Protein AF-0000000074375088 (afdb_homodimer)

Solvent-accessible surface area (backbone atoms only — not comparable to full-atom values): 9790 Å² total; per-residue (Å²): 136,62,65,32,96,89,69,45,68,40,37,77,48,71,36,76,47,74,87,43,56,70,36,34,26,31,18,43,72,52,84,86,48,92,49,66,69,72,47,70,70,45,72,82,76,40,70,67,54,47,59,48,49,56,52,53,52,50,52,34,51,51,42,51,51,52,34,53,52,40,51,53,50,40,55,54,53,52,53,55,46,60,67,75,101,137,62,64,32,94,88,68,46,68,39,36,78,47,70,36,77,47,74,87,42,55,70,36,34,26,31,17,42,72,53,85,86,48,91,50,67,69,71,46,72,68,46,74,83,76,40,70,68,55,48,62,47,49,57,53,54,51,50,52,35,52,50,42,52,50,51,34,52,53,40,53,53,50,41,56,54,54,53,54,56,45,62,65,76,101

Radius of gyration: 23.64 Å; Cα contacts (8 Å, |Δi|>4): 250; chains: 2; bounding box: 58×66×36 Å

InterPro domains:
  IPR010666 Zinc finger, GRF-type [PF06839] (3-32)
  IPR010666 Zinc finger, GRF-type [PS51999] (4-44)

Organism: Artemisia annua (NCBI:txid35608)

pLDDT: mean 91.66, std 11.41, range [42.69, 98.75]

Nearest PDB structures (foldseek):
  7jl5-assembly1_A  TM=7.224E-01  e=2.137E-01  Homo sapiens
  3qwm-assembly1_A-2  TM=3.962E-01  e=1.153E+00  Homo sapiens
  7jl5-assembly1_A  TM=7.225E-01  e=2.137E-01  Homo sapiens
  3qwm-assembly1_A-2  TM=3.962E-01  e=1.153E+00  Homo sapiens

Foldseek 3Di:
DDADPVGHRWDKDADCDLQAHRWIFTAHPDPPDPTGGDGTPDPGDDPVCSPCVNVVVVVVVVVVVVVVVVVVVVVVVVVVVVVVD/DDADPVGHRWDKDADCDLQAHRWIFTAHPDPPDPTGGDGTPDPGDDPVCSPCVNVVVVVVVVVVVVVVVVVVVVVVVVVVVVVVD

Structure (mmCIF, N/CA/C/O backbone):
data_AF-0000000074375088-model_v1
#
loop_
_entity.id
_entity.type
_entity.pdbx_description
1 polymer 'Zinc finger, GRF-type'
#
loop_
_atom_site.group_PDB
_atom_site.id
_atom_site.type_symbol
_atom_site.label_atom_id
_atom_site.label_alt_id
_atom_site.label_comp_id
_atom_site.label_asym_id
_atom_site.label_entity_id
_atom_site.label_seq_id
_atom_site.pdbx_PDB_ins_code
_atom_site.Cartn_x
_atom_site.Cartn_y
_atom_site.Cartn_z
_atom_site.occupancy
_atom_site.B_iso_or_equiv
_atom_site.auth_seq_id
_atom_site.auth_comp_id
_atom_site.auth_asym_id
_atom_site.auth_atom_id
_atom_site.pdbx_PDB_model_num
ATOM 1 N N . MET A 1 1 ? -12.812 -22.453 -14.82 1 88.25 1 MET A N 1
ATOM 2 C CA . MET A 1 1 ? -13.688 -21.844 -13.828 1 88.25 1 MET A CA 1
ATOM 3 C C . MET A 1 1 ? -13.68 -22.641 -12.523 1 88.25 1 MET A C 1
ATOM 5 O O . MET A 1 1 ? -13.734 -23.875 -12.547 1 88.25 1 MET A O 1
ATOM 9 N N . VAL A 1 2 ? -13.398 -22.016 -11.422 1 94.81 2 VAL A N 1
ATOM 10 C CA . VAL A 1 2 ? -13.32 -22.688 -10.133 1 94.81 2 VAL A CA 1
ATOM 11 C C . VAL A 1 2 ? -14.688 -22.656 -9.453 1 94.81 2 VAL A C 1
ATOM 13 O O . VAL A 1 2 ? -15.367 -21.625 -9.453 1 94.81 2 VAL A O 1
ATOM 16 N N . ARG A 1 3 ? -15.117 -23.844 -9.023 1 95.56 3 ARG A N 1
ATOM 17 C CA . ARG A 1 3 ? -16.422 -23.953 -8.375 1 95.56 3 ARG A CA 1
ATOM 18 C C . A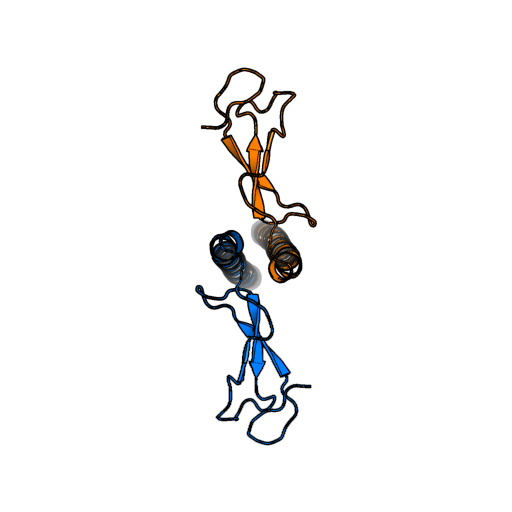RG A 1 3 ? -16.266 -24.234 -6.883 1 95.56 3 ARG A C 1
ATOM 20 O O . ARG A 1 3 ? -15.375 -24.984 -6.473 1 95.56 3 ARG A O 1
ATOM 27 N N . CYS A 1 4 ? -17.203 -23.641 -6.121 1 96.12 4 CYS A N 1
ATOM 28 C CA . CYS A 1 4 ? -17.297 -23.969 -4.703 1 96.12 4 CYS A CA 1
ATOM 29 C C . CYS A 1 4 ? -17.875 -25.359 -4.508 1 96.12 4 CYS A C 1
ATOM 31 O O . CYS A 1 4 ? -18.531 -25.906 -5.402 1 96.12 4 CYS A O 1
ATOM 33 N N . TRP A 1 5 ? -17.594 -25.922 -3.297 1 92.81 5 TRP A N 1
ATOM 34 C CA . TRP A 1 5 ? -18.078 -27.266 -2.992 1 92.81 5 TRP A CA 1
ATOM 35 C C . TRP A 1 5 ? -19.609 -27.297 -2.957 1 92.81 5 TRP A C 1
ATOM 37 O O . TRP A 1 5 ? -20.219 -28.328 -3.195 1 92.81 5 TRP A O 1
ATOM 47 N N . CYS A 1 6 ? -20.234 -26.141 -2.729 1 93.38 6 CYS A N 1
ATOM 48 C CA . CYS A 1 6 ? -21.688 -26.078 -2.65 1 93.38 6 CYS A CA 1
ATOM 49 C C . CYS A 1 6 ? -22.312 -26.062 -4.043 1 93.38 6 CYS A C 1
ATOM 51 O O . CYS A 1 6 ? -23.531 -26.094 -4.18 1 93.38 6 CYS A O 1
ATOM 53 N N . GLY A 1 7 ? -21.484 -25.891 -5.066 1 93.19 7 GLY A N 1
ATOM 54 C CA . GLY A 1 7 ? -21.969 -25.984 -6.434 1 93.19 7 GLY A CA 1
ATOM 55 C C . GLY A 1 7 ? -21.984 -24.641 -7.145 1 93.19 7 GLY A C 1
ATOM 56 O O . GLY A 1 7 ? -22.125 -24.594 -8.367 1 93.19 7 GLY A O 1
ATOM 57 N N . LYS A 1 8 ? -21.734 -23.609 -6.492 1 95.25 8 LYS A N 1
ATOM 58 C CA . LYS A 1 8 ? -21.766 -22.281 -7.086 1 95.25 8 LYS A CA 1
ATOM 59 C C . LYS A 1 8 ? -20.406 -21.906 -7.656 1 95.25 8 LYS A C 1
ATOM 61 O O . LYS A 1 8 ? -19.375 -22.453 -7.238 1 95.25 8 LYS A O 1
ATOM 66 N N . GLN A 1 9 ? -20.516 -21.047 -8.633 1 96.56 9 GLN A N 1
ATOM 67 C CA . GLN A 1 9 ? -19.266 -20.5 -9.156 1 96.56 9 GLN A CA 1
ATOM 68 C C . GLN A 1 9 ? -18.531 -19.688 -8.102 1 96.56 9 GLN A C 1
ATOM 70 O O . GLN A 1 9 ? -19.109 -18.812 -7.465 1 96.56 9 GLN A O 1
ATOM 75 N N . ALA A 1 10 ? -17.203 -19.984 -7.902 1 97.31 10 ALA A N 1
ATOM 76 C CA . ALA A 1 10 ? -16.406 -19.266 -6.906 1 97.31 10 ALA A CA 1
ATOM 77 C C . ALA A 1 10 ? -16.172 -17.828 -7.316 1 97.31 10 ALA A C 1
ATOM 79 O O . ALA A 1 10 ? -16.219 -17.484 -8.5 1 97.31 10 ALA A O 1
ATOM 80 N N . ILE A 1 11 ? -15.984 -16.922 -6.316 1 97.12 11 ILE A N 1
ATOM 81 C CA . ILE A 1 11 ? -15.539 -15.547 -6.555 1 97.12 11 ILE A CA 1
ATOM 82 C C . ILE A 1 11 ? -14.133 -15.352 -5.988 1 97.12 11 ILE A C 1
ATOM 84 O O . ILE A 1 11 ? -13.602 -16.234 -5.316 1 97.12 11 ILE A O 1
ATOM 88 N N . THR A 1 12 ? -13.562 -14.25 -6.375 1 97 12 THR A N 1
ATOM 89 C CA . THR A 1 12 ? -12.227 -1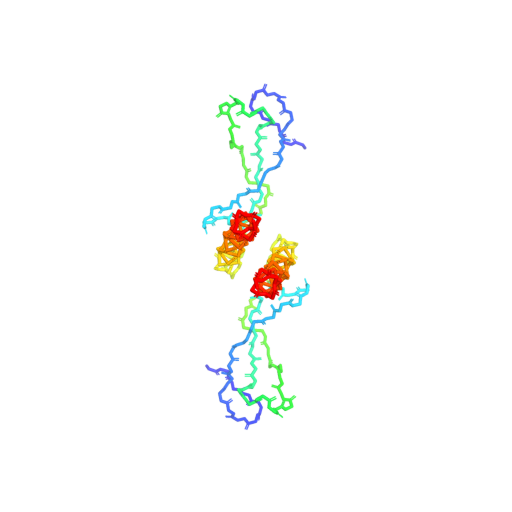3.93 -5.887 1 97 12 THR A CA 1
ATOM 90 C C . THR A 1 12 ? -12.281 -12.805 -4.859 1 97 12 THR A C 1
ATOM 92 O O . THR A 1 12 ? -13.008 -11.828 -5.039 1 97 12 THR A O 1
ATOM 95 N N . ARG A 1 13 ? -11.594 -12.984 -3.734 1 96.81 13 ARG A N 1
ATOM 96 C CA . ARG A 1 13 ? -11.367 -11.953 -2.725 1 96.81 13 ARG A CA 1
ATOM 97 C C . ARG A 1 13 ? -9.883 -11.758 -2.463 1 96.81 13 ARG A C 1
ATOM 99 O O . ARG A 1 13 ? -9.055 -12.555 -2.912 1 96.81 13 ARG A O 1
ATOM 106 N N . THR A 1 14 ? -9.617 -10.594 -1.799 1 97.94 14 THR A N 1
ATOM 107 C CA . THR A 1 14 ? -8.227 -10.258 -1.516 1 97.94 14 THR A CA 1
ATOM 108 C C . THR A 1 14 ? -7.906 -10.469 -0.038 1 97.94 14 THR A C 1
ATOM 110 O O . THR A 1 14 ? -8.656 -10.031 0.833 1 97.94 14 THR A O 1
ATOM 113 N N . SER A 1 15 ? -6.855 -11.227 0.218 1 98.12 15 SER A N 1
ATOM 114 C CA . SER A 1 15 ? -6.332 -11.367 1.572 1 98.12 15 SER A CA 1
ATOM 115 C C . SER A 1 15 ? -5.512 -10.148 1.98 1 98.12 15 SER A C 1
ATOM 117 O O . SER A 1 15 ? -4.691 -9.656 1.202 1 98.12 15 SER A O 1
ATOM 119 N N . TRP A 1 16 ? -5.691 -9.695 3.236 1 97.56 16 TRP A N 1
ATOM 120 C CA . TRP A 1 16 ? -4.938 -8.555 3.752 1 97.56 16 TRP A CA 1
ATOM 121 C C . TRP A 1 16 ? -4.262 -8.898 5.074 1 97.56 16 TRP A C 1
ATOM 123 O O . TRP A 1 16 ? -3.904 -8.008 5.848 1 97.56 16 TRP A O 1
ATOM 133 N N . THR A 1 17 ? -4.098 -10.211 5.223 1 96.94 17 THR A N 1
ATOM 134 C CA . THR A 1 17 ? -3.34 -10.648 6.395 1 96.94 17 THR A CA 1
ATOM 135 C C . THR A 1 17 ? -1.855 -10.336 6.223 1 96.94 17 THR A C 1
ATOM 137 O O . THR A 1 17 ? -1.381 -10.141 5.102 1 96.94 17 THR A O 1
ATOM 140 N N . SER A 1 18 ? -1.052 -10.305 7.262 1 94.69 18 SER A N 1
ATOM 141 C CA . SER A 1 18 ? 0.374 -10 7.211 1 94.69 18 SER A CA 1
ATOM 142 C C . SER A 1 18 ? 1.141 -11.055 6.426 1 94.69 18 SER A C 1
ATOM 144 O O . SER A 1 18 ? 2.176 -10.766 5.824 1 94.69 18 SER A O 1
ATOM 146 N N . ALA A 1 19 ? 0.615 -12.219 6.395 1 95.62 19 ALA A N 1
ATOM 147 C CA . ALA A 1 19 ? 1.302 -13.32 5.723 1 95.62 19 ALA A CA 1
ATOM 148 C C . ALA A 1 19 ? 1.037 -13.297 4.219 1 95.62 19 ALA A C 1
ATOM 150 O O . ALA A 1 19 ? 1.879 -13.727 3.43 1 95.62 19 ALA A O 1
ATOM 151 N N . ASN A 1 20 ? -0.122 -12.828 3.758 1 97.81 20 ASN A N 1
ATOM 152 C CA . ASN A 1 20 ? -0.521 -12.844 2.355 1 97.81 20 ASN A CA 1
ATOM 153 C C . ASN A 1 20 ? -1.193 -11.539 1.95 1 97.81 20 ASN A C 1
ATOM 155 O O . ASN A 1 20 ? -2.322 -11.539 1.456 1 97.81 20 ASN A O 1
ATOM 159 N N . PRO A 1 21 ? -0.474 -10.508 2.105 1 98.5 21 PRO A N 1
ATOM 160 C CA . PRO A 1 21 ? -1.115 -9.219 1.828 1 98.5 21 PRO A CA 1
ATOM 161 C C . PRO A 1 21 ? -1.354 -8.984 0.338 1 98.5 21 PRO A C 1
ATOM 163 O O . PRO A 1 21 ? -0.414 -9.039 -0.458 1 98.5 21 PRO A O 1
ATOM 166 N N . GLY A 1 22 ? -2.604 -8.758 0 1 98.5 22 GLY A N 1
ATOM 167 C CA . GLY A 1 22 ? -2.93 -8.414 -1.376 1 98.5 22 GLY A CA 1
ATOM 168 C C . GLY A 1 22 ? -3.186 -9.633 -2.246 1 98.5 22 GLY A C 1
ATOM 169 O O . GLY A 1 22 ? -3.619 -9.5 -3.393 1 98.5 22 GLY A O 1
ATOM 170 N N . ARG A 1 23 ? -2.93 -10.82 -1.706 1 98.75 23 ARG A N 1
ATOM 171 C CA . ARG A 1 23 ? -3.066 -12.047 -2.484 1 98.75 23 ARG A CA 1
ATOM 172 C C . ARG A 1 23 ? -4.531 -12.414 -2.668 1 98.75 23 ARG A C 1
ATOM 174 O O . ARG A 1 23 ? -5.324 -12.336 -1.726 1 98.75 23 ARG A O 1
ATOM 181 N N . ARG A 1 24 ? -4.797 -12.859 -3.875 1 98.62 24 ARG A N 1
ATOM 182 C CA . ARG A 1 24 ? -6.191 -13.203 -4.133 1 98.62 24 ARG A CA 1
ATOM 183 C C . ARG A 1 24 ? -6.426 -14.695 -3.926 1 98.62 24 ARG A C 1
ATOM 185 O O . ARG A 1 24 ? -5.535 -15.516 -4.168 1 98.62 24 ARG A O 1
ATOM 192 N N . PHE A 1 25 ? -7.719 -14.938 -3.479 1 98.19 25 PHE A N 1
ATOM 193 C CA . PHE A 1 25 ? -8.117 -16.312 -3.256 1 98.19 25 PHE A CA 1
ATOM 194 C C . PHE A 1 25 ? -9.562 -16.547 -3.691 1 98.19 25 PHE A C 1
ATOM 196 O O . PHE A 1 25 ? -10.344 -15.594 -3.771 1 98.19 25 PHE A O 1
ATOM 203 N N . TYR A 1 26 ? -9.867 -17.734 -4.004 1 97.88 26 TYR A N 1
ATOM 204 C CA . TYR A 1 26 ? -11.227 -18.141 -4.359 1 97.88 26 TYR A CA 1
ATOM 205 C C . TYR A 1 26 ? -12.062 -18.391 -3.113 1 97.88 26 TYR A C 1
ATOM 207 O O . TYR A 1 26 ? -11.586 -18.984 -2.143 1 97.88 26 TYR A O 1
ATOM 215 N N . CYS A 1 27 ? -13.305 -17.922 -3.227 1 97 27 CYS A N 1
ATOM 216 C CA . CYS A 1 27 ? -14.227 -18.188 -2.125 1 97 27 CYS A CA 1
ATOM 217 C C . CYS A 1 27 ? -15.656 -18.297 -2.627 1 97 27 CYS A C 1
ATOM 219 O O . CYS A 1 27 ? -15.938 -18 -3.789 1 97 27 CYS A O 1
ATOM 221 N N . CYS A 1 28 ? -16.453 -18.828 -1.757 1 97.12 28 CYS A N 1
ATOM 222 C CA . CYS A 1 28 ? -17.875 -18.922 -2.066 1 97.12 28 CYS A CA 1
ATOM 223 C C . CYS A 1 28 ? -18.5 -17.531 -2.148 1 97.12 28 CYS A C 1
ATOM 225 O O . CYS A 1 28 ? -18.172 -16.656 -1.343 1 97.12 28 CYS A O 1
ATOM 227 N N . PRO A 1 29 ? -19.391 -17.328 -3.123 1 95 29 PRO A N 1
ATOM 228 C CA . PRO A 1 29 ? -20.016 -16 -3.25 1 95 29 PRO A CA 1
ATOM 229 C C . PRO A 1 29 ? -21.016 -15.719 -2.133 1 95 29 PRO A C 1
ATOM 231 O O . PRO A 1 29 ? -21.359 -14.555 -1.882 1 95 29 PRO A O 1
ATOM 234 N N . ASP A 1 30 ? -21.5 -16.812 -1.493 1 93.06 30 ASP A N 1
ATOM 235 C CA . ASP A 1 30 ? -22.453 -16.641 -0.408 1 93.06 30 ASP A CA 1
ATOM 236 C C . ASP A 1 30 ? -21.75 -16.312 0.904 1 93.06 30 ASP A C 1
ATOM 238 O O . ASP A 1 30 ? -21 -17.141 1.436 1 93.06 30 ASP A O 1
ATOM 242 N N . GLU A 1 31 ? -21.938 -15.203 1.446 1 87.81 31 GLU A N 1
ATOM 243 C CA . GLU A 1 31 ? -21.281 -14.75 2.672 1 87.81 31 GLU A CA 1
ATOM 244 C C . GLU A 1 31 ? -21.594 -15.68 3.84 1 87.81 31 GLU A C 1
ATOM 246 O O . GLU A 1 31 ? -20.797 -15.812 4.766 1 87.81 31 GLU A O 1
ATOM 251 N N . GLY A 1 32 ? -22.703 -16.281 3.838 1 85.56 32 GLY A N 1
ATOM 252 C CA . GLY A 1 32 ? -23.109 -17.188 4.906 1 85.56 32 GLY A CA 1
ATOM 253 C C . GLY A 1 32 ? -22.609 -18.609 4.711 1 85.56 32 GLY A C 1
ATOM 254 O O . GLY A 1 32 ? -22.891 -19.484 5.535 1 85.56 32 GLY A O 1
ATOM 255 N N . SER A 1 33 ? -21.859 -18.781 3.699 1 85.44 33 SER A N 1
ATOM 256 C CA . SER A 1 33 ? -21.391 -20.125 3.373 1 85.44 33 SER A CA 1
ATOM 257 C C . SER A 1 33 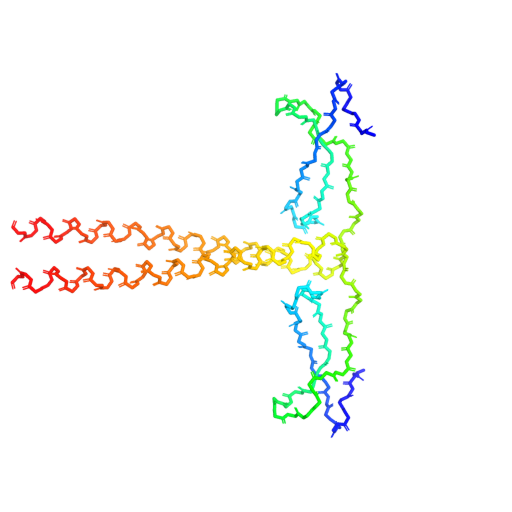? -20.297 -20.562 4.328 1 85.44 33 SER A C 1
ATOM 259 O O . SER A 1 33 ? -19.516 -19.734 4.816 1 85.44 33 SER A O 1
ATOM 261 N N . SER A 1 34 ? -20.234 -21.891 4.602 1 85.69 34 SER A N 1
ATOM 262 C CA . SER A 1 34 ? -19.188 -22.484 5.434 1 85.69 34 SER A CA 1
ATOM 263 C C . SER A 1 34 ? -17.875 -22.594 4.664 1 85.69 34 SER A C 1
ATOM 265 O O . SER A 1 34 ? -16.828 -22.875 5.25 1 85.69 34 SER A O 1
ATOM 267 N N . PHE A 1 35 ? -17.969 -22.391 3.355 1 88.69 35 PHE A N 1
ATOM 268 C CA . PHE A 1 35 ? -16.797 -22.547 2.508 1 88.69 35 PHE A CA 1
ATOM 269 C C . PHE A 1 35 ? -16.203 -21.203 2.131 1 88.69 35 PHE A C 1
ATOM 271 O O . PHE A 1 35 ? -16.141 -20.844 0.95 1 88.69 35 PHE A O 1
ATOM 278 N N . ARG A 1 36 ? -15.594 -20.562 3.016 1 89.25 36 ARG A N 1
ATOM 279 C CA . ARG A 1 36 ? -15.047 -19.234 2.822 1 89.25 36 ARG A CA 1
ATOM 280 C C . ARG A 1 36 ? -13.68 -19.297 2.15 1 89.25 36 ARG A C 1
ATOM 282 O O . ARG A 1 36 ? -13.172 -18.266 1.686 1 89.25 36 ARG A O 1
ATOM 289 N N . TRP A 1 37 ? -13.078 -20.391 2.113 1 94 37 TRP A N 1
ATOM 290 C CA . TRP A 1 37 ? -11.773 -20.594 1.489 1 94 37 TRP A CA 1
ATOM 291 C C . TRP A 1 37 ? -11.789 -21.797 0.555 1 94 37 TRP A C 1
ATOM 293 O O . TRP A 1 37 ? -12.148 -22.906 0.964 1 94 37 TRP A O 1
ATOM 303 N N . ILE A 1 38 ? -11.43 -21.547 -0.629 1 96.12 38 ILE A N 1
ATOM 304 C CA . ILE A 1 38 ? -11.367 -22.656 -1.588 1 96.12 38 ILE A CA 1
ATOM 305 C C . ILE A 1 38 ? -9.922 -22.891 -2.01 1 96.12 38 ILE A C 1
ATOM 307 O O . ILE A 1 38 ? -9.477 -24.031 -2.123 1 96.12 38 ILE A O 1
ATOM 311 N N . GLY A 1 39 ? -9.156 -21.859 -2.289 1 96.75 39 GLY A N 1
ATOM 312 C CA . GLY A 1 39 ? -7.77 -21.906 -2.73 1 96.75 39 GLY A CA 1
ATOM 313 C C .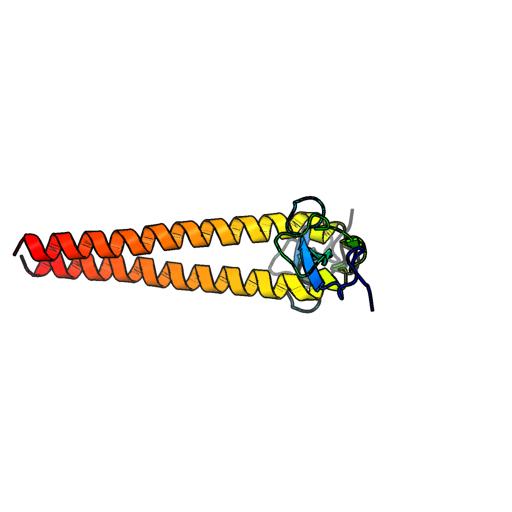 GLY A 1 39 ? -7.242 -20.578 -3.209 1 96.75 39 GLY A C 1
ATOM 314 O O . GLY A 1 39 ? -8.016 -19.625 -3.402 1 96.75 39 GLY A O 1
ATOM 315 N N . TRP A 1 40 ? -5.926 -20.641 -3.449 1 97.94 40 TRP A N 1
ATOM 316 C CA . TRP A 1 40 ? -5.301 -19.406 -3.896 1 97.94 40 TRP A CA 1
ATOM 317 C C . TRP A 1 40 ? -5.527 -19.188 -5.391 1 97.94 40 TRP A C 1
ATOM 319 O O . TRP A 1 40 ? -5.453 -20.141 -6.176 1 97.94 40 TRP A O 1
ATOM 329 N N . TYR A 1 41 ? -5.938 -18 -5.691 1 98.19 41 TYR A N 1
ATOM 330 C CA . TYR A 1 41 ? -5.992 -17.547 -7.074 1 98.19 41 TYR A CA 1
ATOM 331 C C . TYR A 1 41 ? -4.613 -17.109 -7.562 1 98.19 41 TYR A C 1
ATOM 333 O O . TYR A 1 41 ? -4.203 -17.469 -8.672 1 98.19 41 TYR A O 1
ATOM 341 N N . ASP A 1 42 ? -3.885 -16.375 -6.727 1 98.38 42 ASP A N 1
ATOM 342 C CA . ASP A 1 42 ? -2.547 -15.875 -7.031 1 98.38 42 ASP A CA 1
ATOM 343 C C . ASP A 1 42 ? -1.476 -16.797 -6.445 1 98.38 42 ASP A C 1
ATOM 345 O O . ASP A 1 42 ? -1.708 -17.469 -5.438 1 98.38 42 ASP A O 1
ATOM 349 N N . PRO A 1 43 ? -0.26 -16.797 -7.148 1 98.12 43 PRO A N 1
ATOM 350 C CA . PRO A 1 43 ? 0.884 -17.375 -6.445 1 98.12 43 PRO A CA 1
ATOM 351 C C . PRO A 1 43 ? 1.254 -16.609 -5.176 1 98.12 43 PRO A C 1
ATOM 353 O O . PRO A 1 43 ? 0.635 -15.594 -4.867 1 98.12 43 PRO A O 1
ATOM 356 N N . GLU A 1 44 ? 2.283 -17.203 -4.496 1 98.06 44 GLU A N 1
ATOM 357 C CA . GLU A 1 44 ? 2.764 -16.531 -3.299 1 98.06 44 GLU A CA 1
ATOM 358 C C . GLU A 1 44 ? 3.295 -15.133 -3.629 1 98.06 44 GLU A C 1
ATOM 360 O O . GLU A 1 44 ? 3.949 -14.938 -4.656 1 98.06 44 GLU A O 1
ATOM 365 N N . MET A 1 45 ? 3.068 -14.289 -2.682 1 98.44 45 MET A N 1
ATOM 366 C CA . MET A 1 45 ? 3.578 -12.93 -2.834 1 98.44 45 MET A CA 1
ATOM 367 C C . MET A 1 45 ? 5.094 -12.891 -2.678 1 98.44 45 MET A C 1
ATOM 369 O O . MET A 1 45 ? 5.656 -13.641 -1.875 1 98.44 45 MET A O 1
ATOM 373 N N . CYS A 1 46 ? 5.672 -11.992 -3.465 1 98.25 46 CYS A N 1
ATOM 374 C CA . CYS A 1 46 ? 7.125 -11.906 -3.371 1 98.25 46 CYS A CA 1
ATOM 375 C C . CYS A 1 46 ? 7.551 -11.336 -2.023 1 98.25 46 CYS A C 1
ATOM 377 O O . CYS A 1 46 ? 6.797 -10.602 -1.389 1 98.25 46 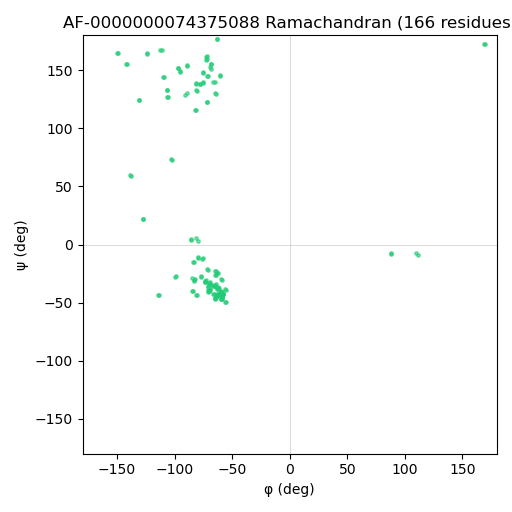CYS A O 1
ATOM 379 N N . ALA A 1 47 ? 8.742 -11.664 -1.638 1 97.94 47 ALA A N 1
ATOM 380 C CA . ALA A 1 47 ? 9.234 -11.352 -0.299 1 97.94 47 ALA A CA 1
ATOM 381 C C . ALA A 1 47 ? 9.141 -9.859 -0.012 1 97.94 47 ALA A C 1
ATOM 383 O O . ALA A 1 47 ? 8.711 -9.453 1.069 1 97.94 47 ALA A O 1
ATOM 384 N N . ARG A 1 48 ? 9.594 -9.039 -0.851 1 98.5 48 ARG A N 1
ATOM 385 C CA . ARG A 1 48 ? 9.609 -7.594 -0.636 1 98.5 48 ARG A CA 1
ATOM 386 C C . ARG A 1 48 ? 8.203 -7.059 -0.415 1 98.5 48 ARG A C 1
ATOM 388 O O . ARG A 1 48 ? 7.977 -6.238 0.477 1 98.5 48 ARG A O 1
ATOM 395 N N . SER A 1 49 ? 7.297 -7.5 -1.229 1 98.44 49 SER A N 1
ATOM 396 C CA . SER A 1 49 ? 5.934 -7.004 -1.081 1 98.44 49 SER A CA 1
ATOM 397 C C . SER A 1 49 ? 5.332 -7.426 0.256 1 98.44 49 SER A C 1
ATOM 399 O O . SER A 1 49 ? 4.562 -6.68 0.86 1 98.44 49 SER A O 1
ATOM 401 N N . ARG A 1 50 ? 5.664 -8.602 0.767 1 98.56 50 ARG A N 1
ATOM 402 C CA . ARG A 1 50 ? 5.176 -9.055 2.066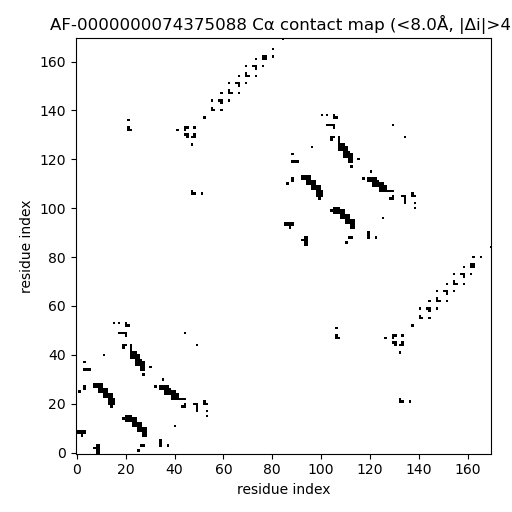 1 98.56 50 ARG A CA 1
ATOM 403 C C . ARG A 1 50 ? 5.672 -8.141 3.184 1 98.56 50 ARG A C 1
ATOM 405 O O . ARG A 1 50 ? 5.016 -8.008 4.219 1 98.56 50 ARG A O 1
ATOM 412 N N . MET A 1 51 ? 6.727 -7.527 2.912 1 98.12 51 MET A N 1
ATOM 413 C CA . MET A 1 51 ? 7.316 -6.645 3.914 1 98.12 51 MET A CA 1
ATOM 414 C C . MET A 1 51 ? 6.672 -5.266 3.869 1 98.12 51 MET A C 1
ATOM 416 O O . MET A 1 51 ? 6.355 -4.691 4.91 1 98.12 51 MET A O 1
ATOM 420 N N . ILE A 1 52 ? 6.414 -4.785 2.691 1 98.38 52 ILE A N 1
ATOM 421 C CA . ILE A 1 52 ? 6.145 -3.354 2.637 1 98.38 52 ILE A CA 1
ATOM 422 C C . ILE A 1 52 ? 4.637 -3.113 2.582 1 98.38 52 ILE A C 1
ATOM 424 O O . ILE A 1 52 ? 4.152 -2.064 3.014 1 98.38 52 ILE A O 1
ATOM 428 N N . ILE A 1 53 ? 3.822 -4.023 2.055 1 98.75 53 ILE A N 1
ATOM 429 C CA . ILE A 1 53 ? 2.396 -3.779 1.866 1 98.75 53 ILE A CA 1
ATOM 430 C C . ILE A 1 53 ? 1.726 -3.568 3.221 1 98.75 53 ILE A C 1
ATOM 432 O O . ILE A 1 53 ? 0.939 -2.635 3.393 1 98.75 53 ILE A O 1
ATOM 436 N N . PRO A 1 54 ? 2.053 -4.422 4.234 1 98.56 54 PRO A N 1
ATOM 437 C CA . PRO A 1 54 ? 1.452 -4.137 5.539 1 98.56 54 PRO A CA 1
ATOM 438 C C . PRO A 1 54 ? 1.744 -2.721 6.027 1 98.56 54 PRO A C 1
ATOM 440 O O . PRO A 1 54 ? 0.883 -2.086 6.645 1 98.56 54 PRO A O 1
ATOM 443 N N . GLY A 1 55 ? 2.852 -2.234 5.828 1 97.94 55 GLY A N 1
ATOM 444 C CA . GLY A 1 55 ? 3.184 -0.87 6.211 1 97.94 55 GLY A CA 1
ATOM 445 C C . GLY A 1 55 ? 2.357 0.171 5.477 1 97.94 55 GLY A C 1
ATOM 446 O O . GLY A 1 55 ? 1.899 1.144 6.078 1 97.94 55 GLY A O 1
ATOM 447 N N . LEU A 1 56 ? 2.236 -0.063 4.195 1 98.12 56 LEU A N 1
ATOM 448 C CA . LEU A 1 56 ? 1.41 0.831 3.391 1 98.12 56 LEU A CA 1
ATOM 449 C C . LEU A 1 56 ? -0.028 0.846 3.896 1 98.12 56 LEU A C 1
ATOM 451 O O . LEU A 1 56 ? -0.643 1.91 4 1 98.12 56 LEU A O 1
ATOM 455 N N . LEU A 1 57 ? -0.534 -0.272 4.25 1 98 57 LEU A N 1
ATOM 456 C CA . LEU A 1 57 ? -1.887 -0.391 4.785 1 98 57 LEU A CA 1
ATOM 457 C C . LEU A 1 57 ? -2.006 0.322 6.125 1 98 57 LEU A C 1
ATOM 459 O O . LEU A 1 57 ? -2.969 1.057 6.359 1 98 57 LEU A O 1
ATOM 463 N N . ARG A 1 58 ? -1.066 0.101 6.984 1 97.75 58 ARG A N 1
ATOM 464 C CA . ARG A 1 58 ? -1.084 0.755 8.289 1 97.75 58 ARG A CA 1
ATOM 465 C C . ARG A 1 58 ? -1.067 2.273 8.141 1 97.75 58 ARG A C 1
ATOM 467 O O . ARG A 1 58 ? -1.821 2.977 8.812 1 97.75 58 ARG A O 1
ATOM 474 N N . GLY A 1 59 ? -0.184 2.738 7.305 1 97.31 59 GLY A N 1
ATOM 475 C CA . GLY A 1 59 ? -0.123 4.172 7.07 1 97.31 59 GLY A CA 1
ATOM 476 C C . GLY A 1 59 ? -1.428 4.75 6.555 1 97.31 59 GLY A C 1
ATOM 477 O O . GLY A 1 59 ? -1.868 5.805 7.012 1 97.31 59 GLY A O 1
ATOM 478 N N . ARG A 1 60 ? -2.021 4.113 5.625 1 97.81 60 ARG A N 1
ATOM 479 C CA . ARG A 1 60 ? -3.305 4.543 5.082 1 97.81 60 ARG A CA 1
ATOM 480 C C . ARG A 1 60 ? -4.371 4.598 6.168 1 97.81 60 ARG A C 1
ATOM 482 O O . ARG A 1 60 ? -5.137 5.562 6.246 1 97.81 60 ARG A O 1
ATOM 489 N N . ASN A 1 61 ? -4.438 3.561 6.988 1 97.44 61 ASN A N 1
ATOM 490 C CA . ASN A 1 61 ? -5.418 3.494 8.062 1 97.44 61 ASN A CA 1
ATOM 491 C C . ASN A 1 61 ? -5.223 4.621 9.07 1 97.44 61 ASN A C 1
ATOM 493 O O . ASN A 1 61 ? -6.195 5.195 9.57 1 97.44 61 ASN A O 1
ATOM 497 N N . GLU A 1 62 ? -4.027 4.855 9.383 1 98.12 62 GLU A N 1
ATOM 498 C CA . GLU A 1 62 ? -3.717 5.945 10.305 1 98.12 62 GLU A CA 1
ATOM 499 C C . GLU A 1 62 ? -4.211 7.281 9.766 1 98.12 62 GLU A C 1
ATOM 501 O O . GLU A 1 62 ? -4.801 8.078 10.5 1 98.12 62 GLU A O 1
ATOM 506 N N . LEU A 1 63 ? -3.984 7.477 8.523 1 98.31 63 LEU A N 1
ATOM 507 C CA . LEU A 1 63 ? -4.453 8.711 7.898 1 98.31 63 LEU A CA 1
ATOM 508 C C . LEU A 1 63 ? -5.977 8.789 7.93 1 98.31 63 LEU A C 1
ATOM 510 O O . LEU A 1 63 ? -6.543 9.859 8.164 1 98.31 63 LEU A O 1
ATOM 514 N N . GLU A 1 64 ? -6.598 7.68 7.633 1 98.06 64 GLU A N 1
ATOM 515 C CA . GLU A 1 64 ? -8.055 7.637 7.676 1 98.06 64 GLU A CA 1
ATOM 516 C C . GLU A 1 64 ? -8.578 8.008 9.055 1 98.06 64 GLU A C 1
ATOM 518 O O . GLU A 1 64 ? -9.531 8.773 9.18 1 98.06 64 GLU A O 1
ATOM 523 N N . GLU A 1 65 ? -7.969 7.512 10.055 1 98.06 65 GLU A N 1
ATOM 524 C CA . GLU A 1 65 ? -8.359 7.832 11.422 1 98.06 65 GLU A CA 1
ATOM 525 C C . GLU A 1 65 ? -8.141 9.312 11.727 1 98.06 65 GLU A C 1
ATOM 527 O O . GLU A 1 65 ? -9.008 9.969 12.312 1 98.06 65 GLU A O 1
ATOM 532 N N . ARG A 1 66 ? -7.02 9.805 11.359 1 97.31 66 ARG A N 1
ATOM 533 C CA . ARG A 1 66 ? -6.719 11.211 11.578 1 97.31 66 ARG A CA 1
ATOM 534 C C . ARG A 1 66 ? -7.727 12.109 10.867 1 97.31 66 ARG A C 1
ATOM 536 O O . ARG A 1 66 ? -8.141 13.141 11.406 1 97.31 66 ARG A O 1
ATOM 543 N N . LEU A 1 67 ? -8.07 11.719 9.711 1 97.38 67 LEU A N 1
ATOM 544 C CA . LEU A 1 67 ? -9.055 12.477 8.953 1 97.38 67 LEU A CA 1
ATOM 545 C C . LEU A 1 67 ? -10.406 12.469 9.656 1 97.38 67 LEU A C 1
ATOM 547 O O . LEU A 1 67 ? -11.086 13.5 9.727 1 97.38 67 LEU A O 1
ATOM 551 N N . GLU A 1 68 ? -10.789 11.32 10.133 1 96.38 68 GLU A N 1
ATOM 552 C CA . GLU A 1 68 ? -12.047 11.211 10.867 1 96.38 68 GLU A CA 1
ATOM 553 C C . GLU A 1 68 ? -12.07 12.141 12.07 1 96.38 68 GLU A C 1
ATOM 555 O O . GLU A 1 68 ? -13.062 12.836 12.305 1 96.38 68 GLU A O 1
ATOM 560 N N . VAL A 1 69 ? -10.992 12.203 12.789 1 94.75 69 VAL A N 1
ATOM 561 C CA . VAL A 1 69 ? -10.883 13.062 13.961 1 94.75 69 VAL A CA 1
ATOM 562 C C . VAL A 1 69 ? -10.953 14.531 13.539 1 94.75 69 VAL A C 1
ATOM 564 O O . VAL A 1 69 ? -11.641 15.328 14.172 1 94.75 69 VAL A O 1
ATOM 567 N N . ALA A 1 70 ? -10.258 14.891 12.445 1 92.94 70 ALA A N 1
ATOM 568 C CA . ALA A 1 70 ? -10.234 16.266 11.961 1 92.94 70 ALA A CA 1
ATOM 569 C C . ALA A 1 70 ? -11.633 16.734 11.539 1 92.94 70 ALA A C 1
ATOM 571 O O . ALA A 1 70 ? -12.039 17.859 11.844 1 92.94 70 ALA A O 1
ATOM 572 N N . ILE A 1 71 ? -12.344 15.906 10.977 1 92.5 71 ILE A N 1
ATOM 573 C CA . ILE A 1 71 ? -13.695 16.219 10.508 1 92.5 71 ILE A CA 1
ATOM 574 C C . ILE A 1 71 ? -14.625 16.391 11.703 1 92.5 71 ILE A C 1
ATOM 576 O O . ILE A 1 71 ? -15.43 17.328 11.734 1 92.5 71 ILE A O 1
ATOM 580 N N . ALA A 1 72 ? -14.469 15.555 12.656 1 90.44 72 ALA A N 1
ATOM 581 C CA . ALA A 1 72 ? -15.297 15.633 13.859 1 90.44 72 ALA A CA 1
ATOM 582 C C . ALA A 1 72 ? -15.039 16.938 14.617 1 90.44 72 ALA A C 1
ATOM 584 O O . ALA A 1 72 ? -15.969 17.531 15.172 1 90.44 72 ALA A O 1
ATOM 585 N N . SER A 1 73 ? -13.898 17.422 14.664 1 85.94 73 SER A N 1
ATOM 586 C CA . SER A 1 73 ? -13.523 18.625 15.391 1 85.94 73 SER A CA 1
ATOM 587 C C . SER A 1 73 ? -14.086 19.875 14.727 1 85.94 73 SER A C 1
ATOM 589 O O . SER A 1 73 ? -14.383 20.859 15.398 1 85.94 73 SER A O 1
ATOM 591 N N . THR A 1 74 ? -14.133 19.891 13.375 1 82.56 74 THR A N 1
ATOM 592 C CA . THR A 1 74 ? -14.711 21.016 12.648 1 82.56 74 THR A CA 1
ATOM 593 C C . THR A 1 74 ? -16.188 21.188 13 1 82.56 74 THR A C 1
ATOM 595 O O . THR A 1 74 ? -16.656 22.312 13.18 1 82.56 74 THR A O 1
ATOM 598 N N . TYR A 1 75 ? -16.844 20.156 13.164 1 79.06 75 TYR A N 1
ATOM 599 C CA . TYR A 1 75 ? -18.25 20.203 13.508 1 79.06 75 TYR A CA 1
ATOM 600 C C . TYR A 1 75 ? -18.453 20.719 14.93 1 79.06 75 TYR A C 1
ATOM 602 O O . TYR A 1 75 ? -19.375 21.516 15.18 1 79.06 75 TYR A O 1
ATOM 610 N N . ASP A 1 76 ? -17.594 20.312 15.766 1 77.5 76 ASP A N 1
ATOM 611 C CA . ASP A 1 76 ? -17.688 20.734 17.156 1 77.5 76 ASP A CA 1
ATOM 612 C C . ASP A 1 76 ? -17.359 22.219 17.297 1 77.5 76 ASP A C 1
ATOM 614 O O . ASP A 1 76 ? -18.031 22.953 18.047 1 77.5 76 ASP A O 1
ATOM 618 N N . GLY A 1 77 ? -16.406 22.656 16.594 1 68.12 77 GLY A N 1
ATOM 619 C CA . GLY A 1 77 ? -16.062 24.062 16.641 1 68.12 77 GLY A CA 1
ATOM 620 C C . GLY A 1 77 ? -17.156 24.953 16.062 1 68.12 77 GLY A C 1
ATOM 621 O O . GLY A 1 77 ? -17.391 26.047 16.562 1 68.12 77 GLY A O 1
ATOM 622 N N . ARG A 1 78 ? -17.828 24.594 15.117 1 69.56 78 ARG A N 1
ATOM 623 C CA . ARG A 1 78 ? -18.891 25.375 14.492 1 69.56 78 ARG A CA 1
ATOM 624 C C . ARG A 1 78 ? -20.109 25.484 15.406 1 69.56 78 ARG A C 1
ATOM 626 O O . ARG A 1 78 ? -20.719 26.547 15.5 1 69.56 78 ARG A O 1
ATOM 633 N N . VAL A 1 79 ? -20.312 24.5 16.125 1 68 79 VAL A N 1
ATOM 634 C CA . VAL A 1 79 ? -21.438 24.5 17.062 1 68 79 VAL A CA 1
ATOM 635 C C . VAL A 1 79 ? -21.172 25.5 18.188 1 68 79 VAL A C 1
ATOM 637 O O . VAL A 1 79 ? -22.062 26.234 18.594 1 68 79 VAL A O 1
ATOM 640 N N . LEU A 1 80 ? -19.891 25.688 18.578 1 68 80 LEU A N 1
ATOM 641 C CA . LEU A 1 80 ? -19.531 26.609 19.656 1 68 80 LEU A CA 1
ATOM 642 C C . LEU A 1 80 ? -19.656 28.047 19.188 1 68 80 LEU A C 1
ATOM 644 O O . LEU A 1 80 ? -20.062 28.922 19.969 1 68 80 LEU A O 1
ATOM 648 N N . CYS A 1 81 ? -19.438 28.406 18 1 65.44 81 CYS A N 1
ATOM 649 C CA . CYS A 1 81 ? -19.547 29.766 17.484 1 65.44 81 CYS A CA 1
ATOM 650 C C . CYS A 1 81 ? -21.016 30.188 17.344 1 65.44 81 CYS A C 1
ATOM 652 O O . CYS A 1 81 ? -21.344 31.359 17.5 1 65.44 81 CYS A O 1
ATOM 654 N N . PHE A 1 82 ? -21.953 29.266 17.031 1 63.53 82 PHE A N 1
ATOM 655 C CA . PHE A 1 82 ? -23.359 29.609 16.859 1 63.53 82 PHE A CA 1
ATOM 656 C C . PHE A 1 82 ? -24.031 29.812 18.219 1 63.53 82 PHE A C 1
ATOM 658 O O . PHE A 1 82 ? -24.969 30.594 18.344 1 63.53 82 PHE A O 1
ATOM 665 N N . VAL A 1 83 ? -23.625 29.234 19.297 1 62.72 83 VAL A N 1
ATOM 666 C CA . VAL A 1 83 ? -24.266 29.359 20.609 1 62.72 83 VAL A CA 1
ATOM 667 C C . VAL A 1 83 ? -23.797 30.641 21.297 1 62.72 83 VAL A C 1
ATOM 669 O O . VAL A 1 83 ? -24.422 31.109 22.25 1 62.72 83 VAL A O 1
ATOM 672 N N . GLU A 1 84 ? -22.641 31.047 21.016 1 52.78 84 GLU A N 1
ATOM 673 C CA . GLU A 1 84 ? -22.156 32.281 21.672 1 52.78 84 GLU A CA 1
ATOM 674 C C . GLU A 1 84 ? -22.734 33.5 20.984 1 52.78 84 GLU A C 1
ATOM 676 O O . GLU A 1 84 ? -22.422 34.625 21.391 1 52.78 84 GLU A O 1
ATOM 681 N N . MET A 1 85 ? -23.578 33.375 20 1 42.69 85 MET A N 1
ATOM 682 C CA . MET A 1 85 ? -24.297 34.531 19.531 1 42.69 85 MET A CA 1
ATOM 683 C C . MET A 1 85 ? -25.625 34.688 20.266 1 42.69 85 MET A C 1
ATOM 685 O O . MET A 1 85 ? -26.312 33.719 20.516 1 42.69 85 MET A O 1
ATOM 689 N N . MET B 1 1 ? 29.344 -6.117 -0.455 1 88.12 1 MET B N 1
ATOM 690 C CA . MET B 1 1 ? 29.047 -4.691 -0.365 1 88.12 1 MET B CA 1
ATOM 691 C C . MET B 1 1 ? 29.141 -4.031 -1.738 1 88.12 1 MET B C 1
ATOM 693 O O . MET B 1 1 ? 30.062 -4.301 -2.506 1 88.12 1 MET B O 1
ATOM 697 N N . VAL B 1 2 ? 28.109 -3.369 -2.174 1 94.62 2 VAL B N 1
ATOM 698 C CA . VAL B 1 2 ? 28.062 -2.74 -3.488 1 94.62 2 VAL B CA 1
ATOM 699 C C . VAL B 1 2 ? 28.609 -1.317 -3.398 1 94.62 2 VAL B C 1
ATOM 701 O O . VAL B 1 2 ? 28.297 -0.585 -2.455 1 94.62 2 VAL B O 1
ATOM 704 N N . ARG B 1 3 ? 29.531 -1.021 -4.305 1 95.44 3 ARG B N 1
ATOM 705 C CA . ARG B 1 3 ? 30.156 0.3 -4.309 1 95.44 3 ARG B CA 1
ATOM 706 C C . ARG B 1 3 ? 29.703 1.11 -5.52 1 95.44 3 ARG B C 1
ATOM 708 O O . ARG B 1 3 ? 29.547 0.564 -6.613 1 95.44 3 ARG B O 1
ATOM 715 N N . CYS B 1 4 ? 29.562 2.418 -5.27 1 96 4 CYS B N 1
ATOM 716 C CA . CYS B 1 4 ? 29.312 3.348 -6.367 1 96 4 CYS B CA 1
ATOM 717 C C . CYS B 1 4 ? 30.562 3.533 -7.215 1 96 4 CYS B C 1
ATOM 719 O O . CYS B 1 4 ? 31.688 3.264 -6.754 1 96 4 CYS B O 1
ATOM 721 N N . TRP B 1 5 ? 30.328 4.004 -8.461 1 92.56 5 TRP B N 1
ATOM 722 C CA . TRP B 1 5 ? 31.453 4.223 -9.367 1 92.56 5 TRP B CA 1
ATOM 723 C C . TRP B 1 5 ? 32.375 5.316 -8.844 1 92.56 5 TRP B C 1
ATOM 725 O O . TRP B 1 5 ? 33.562 5.336 -9.164 1 92.56 5 TRP B O 1
ATOM 735 N N . CYS B 1 6 ? 31.859 6.191 -7.988 1 93.19 6 CYS B N 1
ATOM 736 C CA . CYS B 1 6 ? 32.656 7.285 -7.449 1 93.19 6 CYS B CA 1
ATOM 737 C C . CYS B 1 6 ? 33.562 6.801 -6.312 1 93.19 6 CYS B C 1
ATOM 739 O O . CYS B 1 6 ? 34.375 7.559 -5.789 1 93.19 6 CYS B O 1
ATOM 741 N N . GLY B 1 7 ? 33.312 5.578 -5.844 1 93.25 7 GLY B N 1
ATOM 742 C CA . GLY B 1 7 ? 34.188 4.992 -4.832 1 93.25 7 GLY B CA 1
ATOM 743 C C . GLY B 1 7 ? 33.5 4.859 -3.477 1 93.25 7 GLY B C 1
ATOM 744 O O . GLY B 1 7 ? 34 4.148 -2.602 1 93.25 7 GLY B O 1
ATOM 745 N N . LYS B 1 8 ? 32.375 5.383 -3.295 1 95.19 8 LYS B N 1
ATOM 746 C CA . LYS B 1 8 ? 31.688 5.336 -2.016 1 95.19 8 LYS B CA 1
ATOM 747 C C . LYS B 1 8 ? 30.812 4.086 -1.913 1 95.19 8 LYS B C 1
ATOM 749 O O . LYS B 1 8 ? 30.422 3.506 -2.93 1 95.19 8 LYS B O 1
ATOM 754 N N . GLN B 1 9 ? 30.625 3.742 -0.678 1 96.5 9 GLN B N 1
ATOM 755 C CA . GLN B 1 9 ? 29.703 2.643 -0.451 1 96.5 9 GLN B CA 1
ATOM 756 C C . GLN B 1 9 ? 28.281 3.027 -0.872 1 96.5 9 GLN B C 1
ATOM 758 O O . GLN B 1 9 ? 27.781 4.082 -0.485 1 96.5 9 GLN B O 1
ATOM 763 N N . ALA B 1 10 ? 27.641 2.139 -1.69 1 97.25 10 ALA B N 1
ATOM 764 C CA . ALA B 1 10 ? 26.281 2.406 -2.17 1 97.25 10 ALA B CA 1
ATOM 765 C C . ALA B 1 10 ? 25.266 2.33 -1.028 1 97.25 10 ALA B C 1
ATOM 767 O O . ALA B 1 10 ? 25.516 1.665 -0.018 1 97.25 10 ALA B O 1
ATOM 768 N N . ILE B 1 11 ? 24.156 3.102 -1.134 1 97.06 11 ILE B N 1
ATOM 769 C CA . ILE B 1 11 ? 23.016 2.965 -0.24 1 97.06 11 ILE B CA 1
ATOM 770 C C . ILE B 1 11 ? 21.812 2.4 -1.009 1 97.06 11 ILE B C 1
ATOM 772 O O . ILE B 1 11 ? 21.875 2.26 -2.232 1 97.06 11 ILE B O 1
ATOM 776 N N . THR B 1 12 ? 20.844 2.008 -0.233 1 96.94 12 THR B N 1
ATOM 777 C CA . THR B 1 12 ? 19.625 1.468 -0.847 1 96.94 12 THR B CA 1
ATOM 778 C C . THR B 1 12 ? 18.484 2.467 -0.746 1 96.94 12 THR B C 1
ATOM 780 O O . THR B 1 12 ? 18.297 3.102 0.294 1 96.94 12 THR B O 1
ATOM 783 N N . ARG B 1 13 ? 17.781 2.672 -1.858 1 96.75 13 ARG B N 1
ATOM 784 C CA . ARG B 1 13 ? 16.531 3.441 -1.914 1 96.75 13 ARG B CA 1
ATOM 785 C C . ARG B 1 13 ? 15.398 2.609 -2.506 1 96.75 13 ARG B C 1
ATOM 787 O O . ARG B 1 13 ? 15.633 1.524 -3.043 1 96.75 13 ARG B O 1
ATOM 794 N N . THR B 1 14 ? 14.172 3.152 -2.285 1 97.88 14 THR B N 1
ATOM 795 C CA . THR B 1 14 ? 12.992 2.439 -2.766 1 97.88 14 THR B CA 1
ATOM 796 C C . THR B 1 14 ? 12.391 3.141 -3.98 1 97.88 14 THR B C 1
ATOM 798 O O . THR B 1 14 ? 12.203 4.359 -3.971 1 97.88 14 THR B O 1
ATOM 801 N N . SER B 1 15 ? 12.203 2.387 -5.035 1 98.12 15 SER B N 1
ATOM 802 C CA . SER B 1 15 ? 11.484 2.877 -6.207 1 98.12 15 SER B CA 1
ATOM 803 C C . SER B 1 15 ? 9.977 2.863 -5.973 1 98.12 15 SER B C 1
ATOM 805 O O . SER B 1 15 ? 9.43 1.887 -5.453 1 98.12 15 SER B O 1
ATOM 807 N N . TRP B 1 16 ? 9.281 3.939 -6.414 1 97.56 16 TRP B N 1
ATOM 808 C CA . TRP B 1 16 ? 7.832 4.023 -6.277 1 97.56 16 TRP B CA 1
ATOM 809 C C . TRP B 1 16 ? 7.176 4.34 -7.617 1 97.56 16 TRP B C 1
ATOM 811 O O . TRP B 1 16 ? 6.039 4.816 -7.66 1 97.56 16 TRP B O 1
ATOM 821 N N . THR B 1 17 ? 7.941 4.016 -8.656 1 96.94 17 THR B N 1
ATOM 822 C CA . THR B 1 17 ? 7.355 4.156 -9.984 1 96.94 17 THR B CA 1
ATOM 823 C C . THR B 1 17 ? 6.312 3.072 -10.234 1 96.94 17 THR B C 1
ATOM 825 O O . THR B 1 17 ? 6.312 2.037 -9.562 1 96.94 17 THR B O 1
ATOM 828 N N . SER B 1 18 ? 5.434 3.199 -11.18 1 94.56 18 SER B N 1
ATOM 829 C CA . SER B 1 18 ? 4.387 2.232 -11.5 1 94.56 18 SER B CA 1
ATOM 830 C C . SER B 1 18 ? 4.98 0.914 -11.984 1 94.56 18 SER B C 1
ATOM 832 O O . SER B 1 18 ? 4.387 -0.15 -11.789 1 94.56 18 SER B O 1
ATOM 834 N N . ALA B 1 19 ? 6.125 0.974 -12.531 1 95.62 19 ALA B N 1
ATOM 835 C CA . ALA B 1 19 ? 6.75 -0.222 -13.086 1 95.62 19 ALA B CA 1
ATOM 836 C C . ALA B 1 19 ? 7.457 -1.027 -12 1 95.62 19 ALA B C 1
ATOM 838 O O . ALA B 1 19 ? 7.559 -2.252 -12.094 1 95.62 19 ALA B O 1
ATOM 839 N N . ASN B 1 20 ? 7.984 -0.408 -10.945 1 97.88 20 ASN B N 1
ATOM 840 C CA . ASN B 1 20 ? 8.758 -1.062 -9.891 1 97.88 20 ASN B CA 1
ATOM 841 C C . ASN B 1 20 ? 8.383 -0.531 -8.508 1 97.88 20 ASN B C 1
ATOM 843 O O . ASN B 1 20 ? 9.242 -0.049 -7.77 1 97.88 20 ASN B O 1
ATOM 847 N N . PRO B 1 21 ? 7.176 -0.687 -8.195 1 98.5 21 PRO B N 1
ATOM 848 C CA . PRO B 1 21 ? 6.746 -0.107 -6.918 1 98.5 21 PRO B CA 1
ATOM 849 C C . PRO B 1 21 ? 7.285 -0.87 -5.711 1 98.5 21 PRO B C 1
ATOM 851 O O . PRO B 1 21 ? 7.062 -2.078 -5.59 1 98.5 21 PRO B O 1
ATOM 854 N N . GLY B 1 22 ? 7.992 -0.154 -4.871 1 98.56 22 GLY B N 1
ATOM 855 C CA . GLY B 1 22 ? 8.461 -0.752 -3.633 1 98.56 22 GLY B CA 1
ATOM 856 C C . GLY B 1 22 ? 9.797 -1.454 -3.781 1 98.56 22 GLY B C 1
ATOM 857 O O . GLY B 1 22 ? 10.398 -1.878 -2.789 1 98.56 22 GLY B O 1
ATOM 858 N N . ARG B 1 23 ? 10.281 -1.572 -5.008 1 98.75 23 ARG B N 1
ATOM 859 C CA . ARG B 1 23 ? 11.523 -2.295 -5.266 1 98.75 23 ARG B CA 1
ATOM 860 C C . ARG B 1 23 ? 12.734 -1.472 -4.844 1 98.75 23 ARG B C 1
ATOM 862 O O . ARG B 1 23 ? 12.797 -0.268 -5.105 1 98.75 23 ARG B O 1
ATOM 869 N N . ARG B 1 24 ? 13.664 -2.184 -4.238 1 98.56 24 ARG B N 1
ATOM 870 C CA . ARG B 1 24 ? 14.836 -1.452 -3.777 1 98.56 24 ARG B CA 1
ATOM 871 C C . ARG B 1 24 ? 15.961 -1.513 -4.809 1 98.56 24 ARG B C 1
ATOM 873 O O . ARG B 1 24 ? 16.094 -2.506 -5.527 1 98.56 24 ARG B O 1
ATOM 880 N N . PHE B 1 25 ? 16.75 -0.371 -4.781 1 98.19 25 PHE B N 1
ATOM 881 C CA . PHE B 1 25 ? 17.875 -0.281 -5.691 1 98.19 25 PHE B CA 1
ATOM 882 C C . PHE B 1 25 ? 19.062 0.394 -5.016 1 98.19 25 PHE B C 1
ATOM 884 O O . PHE B 1 25 ? 18.891 1.131 -4.043 1 98.19 25 PHE B O 1
ATOM 891 N N . TYR B 1 26 ? 20.219 0.118 -5.48 1 97.81 26 TYR B N 1
ATOM 892 C CA . TYR B 1 26 ? 21.453 0.741 -5.008 1 97.81 26 TYR B CA 1
ATOM 893 C C . TYR B 1 26 ? 21.656 2.1 -5.664 1 97.81 26 TYR B C 1
ATOM 895 O O . TYR B 1 26 ? 21.422 2.258 -6.867 1 97.81 26 TYR B O 1
ATOM 903 N N . CYS B 1 27 ? 22.094 3.014 -4.805 1 97 27 CYS B N 1
ATOM 904 C CA . CYS B 1 27 ? 22.422 4.328 -5.352 1 97 27 CYS B CA 1
ATOM 905 C C . CYS B 1 27 ? 23.547 4.984 -4.562 1 97 27 CYS B C 1
ATOM 907 O O . CYS B 1 27 ? 23.953 4.484 -3.508 1 97 27 CYS B O 1
ATOM 909 N N . CYS B 1 28 ? 24.078 5.984 -5.188 1 97.06 28 CYS B N 1
ATOM 910 C CA . CYS B 1 28 ? 25.094 6.766 -4.508 1 97.06 28 CYS B CA 1
ATOM 911 C C . CYS B 1 28 ? 24.516 7.496 -3.301 1 97.06 28 CYS B C 1
ATOM 913 O O . CYS B 1 28 ? 23.406 8.016 -3.361 1 97.06 28 CYS B O 1
ATOM 915 N N . PRO B 1 29 ? 25.281 7.539 -2.199 1 94.94 29 PRO B N 1
ATOM 916 C CA . PRO B 1 29 ? 24.781 8.227 -1.009 1 94.94 29 PRO B CA 1
ATOM 917 C C . PRO B 1 29 ? 24.75 9.742 -1.168 1 94.94 29 PRO B C 1
ATOM 919 O O . PRO B 1 29 ? 24.031 10.43 -0.437 1 94.94 29 PRO B O 1
ATOM 922 N N . ASP B 1 30 ? 25.578 10.227 -2.123 1 92.94 30 ASP B N 1
ATOM 923 C CA . ASP B 1 30 ? 25.625 11.672 -2.352 1 92.94 30 ASP B CA 1
ATOM 924 C C . ASP B 1 30 ? 24.469 12.117 -3.246 1 92.94 30 ASP B C 1
ATOM 926 O O . ASP B 1 30 ? 24.406 11.734 -4.414 1 92.94 30 ASP B O 1
ATOM 930 N N . GLU B 1 31 ? 23.594 12.883 -2.783 1 87.69 31 GLU B N 1
ATOM 931 C CA . GLU B 1 31 ? 22.422 13.352 -3.514 1 87.69 31 GLU B CA 1
ATOM 932 C C . GLU B 1 31 ? 22.828 14.117 -4.773 1 87.69 31 GLU B C 1
ATOM 934 O O . GLU B 1 31 ? 22.078 14.117 -5.766 1 87.69 31 GLU B O 1
ATOM 939 N N . GLY B 1 32 ? 23.906 14.758 -4.773 1 85.31 32 GLY B N 1
ATOM 940 C CA . GLY B 1 32 ? 24.375 15.531 -5.91 1 85.31 32 GLY B CA 1
ATOM 941 C C . GLY B 1 32 ? 25.156 14.703 -6.91 1 85.31 32 GLY B C 1
ATOM 942 O O . GLY B 1 32 ? 25.641 15.234 -7.918 1 85.31 32 GLY B O 1
ATOM 943 N N . SER B 1 33 ? 25.203 13.453 -6.648 1 85.19 33 SER B N 1
ATOM 944 C CA . SER B 1 33 ? 26 12.578 -7.5 1 85.19 33 SER B CA 1
ATOM 945 C C . SER B 1 33 ? 25.297 12.312 -8.828 1 85.19 33 SER B C 1
ATOM 947 O O . SER B 1 33 ? 24.062 12.281 -8.898 1 85.19 33 SER B O 1
ATOM 949 N N . SER B 1 34 ? 26.109 12.141 -9.914 1 85.44 34 SER B N 1
ATOM 950 C CA . SER B 1 34 ? 25.578 11.812 -11.234 1 85.44 34 SER B CA 1
ATOM 951 C C . SER B 1 34 ? 25.156 10.344 -11.312 1 85.44 34 SER B C 1
ATOM 953 O O . SER B 1 34 ? 24.516 9.922 -12.273 1 85.44 34 SER B O 1
ATOM 955 N N . PHE B 1 35 ? 25.562 9.602 -10.289 1 88.44 35 PHE B N 1
ATOM 956 C CA . PHE B 1 35 ? 25.297 8.164 -10.297 1 88.44 35 PHE B CA 1
ATOM 957 C C . PHE B 1 35 ? 24.125 7.828 -9.375 1 88.44 35 PHE B C 1
ATOM 959 O O . PHE B 1 35 ? 24.281 7.098 -8.398 1 88.44 35 PHE B O 1
ATOM 966 N N . ARG B 1 36 ? 23 8.133 -9.766 1 89.06 36 ARG B N 1
ATOM 967 C CA . ARG B 1 36 ? 21.797 7.953 -8.961 1 89.06 36 ARG B CA 1
ATOM 968 C C . ARG B 1 36 ? 21.266 6.527 -9.078 1 89.06 36 ARG B C 1
ATOM 970 O O . ARG B 1 36 ? 20.406 6.109 -8.297 1 89.06 36 ARG B O 1
ATOM 977 N N . TRP B 1 37 ? 21.703 5.793 -10.016 1 94 37 TRP B N 1
ATOM 978 C CA . TRP B 1 37 ? 21.297 4.406 -10.227 1 94 37 TRP B CA 1
ATOM 979 C C . TRP B 1 37 ? 22.516 3.502 -10.414 1 94 37 TRP B C 1
ATOM 981 O O . TRP B 1 37 ? 23.359 3.758 -11.273 1 94 37 TRP B O 1
ATOM 991 N N . ILE B 1 38 ? 22.578 2.518 -9.602 1 96.12 38 ILE B N 1
ATOM 992 C CA . ILE B 1 38 ? 23.672 1.567 -9.727 1 96.12 38 ILE B CA 1
ATOM 993 C C . ILE B 1 38 ? 23.125 0.204 -10.148 1 96.12 38 ILE B C 1
ATOM 995 O O . ILE B 1 38 ? 23.719 -0.471 -11 1 96.12 38 ILE B O 1
ATOM 999 N N . GLY B 1 39 ? 22.047 -0.261 -9.594 1 96.69 39 GLY B N 1
ATOM 1000 C CA . GLY B 1 39 ? 21.422 -1.547 -9.859 1 96.69 39 GLY B CA 1
ATOM 1001 C C . GLY B 1 39 ? 20.328 -1.906 -8.867 1 96.69 39 GLY B C 1
ATOM 1002 O O . GLY B 1 39 ? 20.203 -1.258 -7.824 1 96.69 39 GLY B O 1
ATOM 1003 N N . TRP B 1 40 ? 19.688 -3.02 -9.266 1 97.94 40 TRP B N 1
ATOM 1004 C CA . TRP B 1 40 ? 18.594 -3.449 -8.391 1 97.94 40 TRP B CA 1
ATOM 1005 C C . TRP B 1 40 ? 19.141 -4.234 -7.199 1 97.94 40 TRP B C 1
ATOM 1007 O O . TRP B 1 40 ? 20.062 -5.043 -7.344 1 97.94 40 TRP B O 1
ATOM 1017 N N . TYR B 1 41 ? 18.641 -3.852 -6.055 1 98.12 41 TYR B N 1
ATOM 1018 C CA . TYR B 1 41 ? 18.875 -4.621 -4.84 1 98.12 41 TYR B CA 1
ATOM 1019 C C . TYR B 1 41 ? 17.922 -5.809 -4.758 1 98.12 41 TYR B C 1
ATOM 1021 O O . TYR B 1 41 ? 18.344 -6.922 -4.43 1 98.12 41 TYR B O 1
ATOM 1029 N N . ASP B 1 42 ? 16.672 -5.594 -5.082 1 98.38 42 ASP B N 1
ATOM 1030 C CA . ASP B 1 42 ? 15.625 -6.613 -5.059 1 98.38 42 ASP B CA 1
ATOM 1031 C C . ASP B 1 42 ? 15.414 -7.211 -6.449 1 98.38 42 ASP B C 1
ATOM 1033 O O . ASP B 1 42 ? 15.648 -6.543 -7.457 1 98.38 42 ASP B O 1
ATOM 1037 N N . PRO B 1 43 ? 14.945 -8.539 -6.457 1 98.12 43 PRO B N 1
ATOM 1038 C CA . PRO B 1 43 ? 14.406 -9.023 -7.73 1 98.12 43 PRO B CA 1
ATOM 1039 C C . PRO B 1 43 ? 13.164 -8.25 -8.18 1 98.12 43 PRO B C 1
ATOM 1041 O O . PRO B 1 43 ? 12.703 -7.359 -7.469 1 98.12 43 PRO B O 1
ATOM 1044 N N . GLU B 1 44 ? 12.711 -8.68 -9.406 1 98.06 44 GLU B N 1
ATOM 1045 C CA . GLU B 1 44 ? 11.492 -8.055 -9.914 1 98.06 44 GLU B CA 1
ATOM 1046 C C . GLU B 1 44 ? 10.312 -8.305 -8.977 1 98.06 44 GLU B C 1
ATOM 1048 O O . GLU B 1 44 ? 10.172 -9.406 -8.43 1 98.06 44 GLU B O 1
ATOM 1053 N N . MET B 1 45 ? 9.5 -7.309 -8.922 1 98.44 45 MET B N 1
ATOM 1054 C CA . MET B 1 45 ? 8.297 -7.438 -8.117 1 98.44 45 MET B CA 1
ATOM 1055 C C . MET B 1 45 ? 7.301 -8.398 -8.766 1 98.44 45 MET B C 1
ATOM 1057 O O . MET B 1 45 ? 7.188 -8.445 -9.992 1 98.44 45 MET B O 1
ATOM 1061 N N . CYS B 1 46 ? 6.629 -9.109 -7.875 1 98.25 46 CYS B N 1
ATOM 1062 C CA . CYS B 1 46 ? 5.664 -10.055 -8.43 1 98.25 46 CYS B CA 1
ATOM 1063 C C . CYS B 1 46 ? 4.496 -9.32 -9.078 1 98.25 46 CYS B C 1
ATOM 1065 O O . CYS B 1 46 ? 4.188 -8.188 -8.711 1 98.25 46 CYS B O 1
ATOM 1067 N N . ALA B 1 47 ? 3.865 -9.984 -10.008 1 9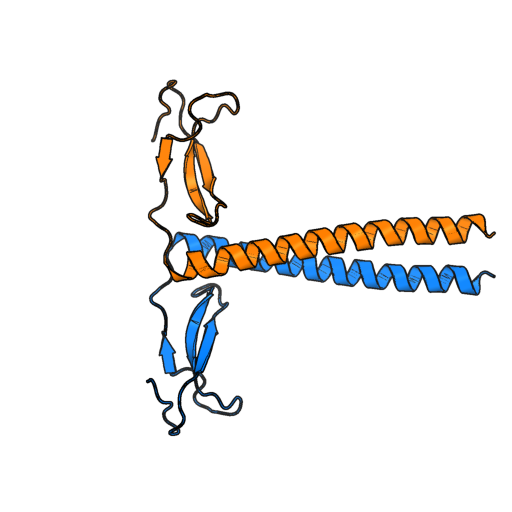7.94 47 ALA B N 1
ATOM 1068 C CA . ALA B 1 47 ? 2.846 -9.375 -10.852 1 97.94 47 ALA B CA 1
ATOM 1069 C C . ALA B 1 47 ? 1.739 -8.742 -10.008 1 97.94 47 ALA B C 1
ATOM 1071 O O . ALA B 1 47 ? 1.305 -7.621 -10.281 1 97.94 47 ALA B O 1
ATOM 1072 N N . ARG B 1 48 ? 1.204 -9.422 -9.078 1 98.5 48 ARG B N 1
ATOM 1073 C CA . ARG B 1 48 ? 0.094 -8.938 -8.273 1 98.5 48 ARG B CA 1
ATOM 1074 C C . ARG B 1 48 ? 0.476 -7.66 -7.527 1 98.5 48 ARG B C 1
ATOM 1076 O O . ARG B 1 48 ? -0.308 -6.711 -7.473 1 98.5 48 ARG B O 1
ATOM 1083 N N . SER B 1 49 ? 1.634 -7.676 -6.961 1 98.44 49 SER B N 1
ATOM 1084 C CA . SER B 1 49 ? 2.047 -6.488 -6.215 1 98.44 49 SER B CA 1
ATOM 1085 C C . SER B 1 49 ? 2.203 -5.285 -7.137 1 98.44 49 SER B C 1
ATOM 1087 O O . SER B 1 49 ? 1.915 -4.152 -6.742 1 98.44 49 SER B O 1
ATOM 1089 N N . ARG B 1 50 ? 2.646 -5.469 -8.375 1 98.5 50 ARG B N 1
ATOM 1090 C CA . ARG B 1 50 ? 2.77 -4.375 -9.336 1 98.5 50 ARG B CA 1
ATOM 1091 C C . ARG B 1 50 ? 1.409 -3.754 -9.641 1 98.5 50 ARG B C 1
ATOM 1093 O O . ARG B 1 50 ? 1.32 -2.57 -9.969 1 98.5 50 ARG B O 1
ATOM 1100 N N . MET B 1 51 ? 0.439 -4.531 -9.445 1 98.06 51 MET B N 1
ATOM 1101 C CA . MET B 1 51 ? -0.915 -4.062 -9.727 1 98.06 51 MET B CA 1
ATOM 1102 C C . MET B 1 51 ? -1.486 -3.301 -8.531 1 98.06 51 MET B C 1
ATOM 1104 O O . MET B 1 51 ? -2.086 -2.238 -8.703 1 98.06 51 MET B O 1
ATOM 1108 N N . ILE B 1 52 ? -1.222 -3.791 -7.352 1 98.31 52 ILE B N 1
ATOM 1109 C CA . ILE B 1 52 ? -2.049 -3.279 -6.262 1 98.31 52 ILE B CA 1
ATOM 1110 C C . ILE B 1 52 ? -1.294 -2.184 -5.512 1 98.31 52 ILE B C 1
ATOM 1112 O O . ILE B 1 52 ? -1.907 -1.291 -4.926 1 98.31 52 ILE B O 1
ATOM 1116 N N . ILE B 1 53 ? 0.026 -2.168 -5.477 1 98.69 53 ILE B N 1
ATOM 1117 C CA . ILE B 1 53 ? 0.781 -1.219 -4.664 1 98.69 53 ILE B CA 1
ATOM 1118 C C . ILE B 1 53 ? 0.521 0.203 -5.156 1 98.69 53 ILE B C 1
ATOM 1120 O O . ILE B 1 53 ? 0.267 1.106 -4.359 1 98.69 53 ILE B O 1
ATOM 1124 N N . PRO B 1 54 ? 0.544 0.416 -6.5 1 98.56 54 PRO B N 1
ATOM 1125 C CA . PRO B 1 54 ? 0.211 1.773 -6.938 1 98.56 54 PRO B CA 1
ATOM 1126 C C . PRO B 1 54 ? -1.152 2.238 -6.43 1 98.56 54 PRO B C 1
ATOM 1128 O O . PRO B 1 54 ? -1.323 3.414 -6.098 1 98.56 54 PRO B O 1
ATOM 1131 N N . GLY B 1 55 ? -2.094 1.431 -6.391 1 97.88 55 GLY B N 1
ATOM 1132 C CA . GLY B 1 55 ? -3.4 1.785 -5.863 1 97.88 55 GLY B CA 1
ATOM 1133 C C . GLY B 1 55 ? -3.371 2.148 -4.391 1 97.88 55 GLY B C 1
ATOM 1134 O O . GLY B 1 55 ? -4.023 3.107 -3.969 1 97.88 55 GLY B O 1
ATOM 1135 N N . LEU B 1 56 ? -2.641 1.354 -3.664 1 98.06 56 LEU B N 1
ATOM 1136 C CA . LEU B 1 56 ? -2.479 1.635 -2.242 1 98.06 56 LEU B CA 1
ATOM 1137 C C . LEU B 1 56 ? -1.824 2.996 -2.025 1 98.06 56 LEU B C 1
ATOM 1139 O O . LEU B 1 56 ? -2.256 3.766 -1.165 1 98.06 56 LEU B O 1
ATOM 1143 N N . LEU B 1 57 ? -0.861 3.303 -2.799 1 97.94 57 LEU B N 1
ATOM 1144 C CA . LEU B 1 57 ? -0.172 4.586 -2.721 1 97.94 57 LEU B CA 1
ATOM 1145 C C . LEU B 1 57 ? -1.111 5.73 -3.084 1 97.94 57 LEU B C 1
ATOM 1147 O O . LEU B 1 57 ? -1.149 6.754 -2.393 1 97.94 57 LEU B O 1
ATOM 1151 N N . ARG B 1 58 ? -1.847 5.562 -4.145 1 97.69 58 ARG B N 1
ATOM 1152 C CA . ARG B 1 58 ? -2.793 6.594 -4.555 1 97.69 58 ARG B CA 1
ATOM 1153 C C . ARG B 1 58 ? -3.824 6.855 -3.461 1 97.69 58 ARG B C 1
ATOM 1155 O O . ARG B 1 58 ? -4.133 8.008 -3.158 1 97.69 58 ARG B O 1
ATOM 1162 N N . GLY B 1 59 ? -4.355 5.797 -2.939 1 97.25 59 GLY B N 1
ATOM 1163 C CA . GLY B 1 59 ? -5.32 5.953 -1.862 1 97.25 59 GLY B CA 1
ATOM 1164 C C . GLY B 1 59 ? -4.758 6.691 -0.661 1 97.25 59 GLY B C 1
ATOM 1165 O O . GLY B 1 59 ? -5.418 7.566 -0.098 1 97.25 59 GLY B O 1
ATOM 1166 N N . ARG B 1 60 ? -3.607 6.344 -0.262 1 97.81 60 ARG B N 1
ATOM 1167 C CA . ARG B 1 60 ? -2.939 7.008 0.853 1 97.81 60 ARG B CA 1
ATOM 1168 C C . ARG B 1 60 ? -2.762 8.5 0.573 1 97.81 60 ARG B C 1
ATOM 1170 O O . ARG B 1 60 ? -3.021 9.328 1.441 1 97.81 60 ARG B O 1
ATOM 1177 N N . ASN B 1 61 ? -2.297 8.82 -0.609 1 97.31 61 ASN B N 1
ATOM 1178 C CA . ASN B 1 61 ? -2.074 10.211 -0.996 1 97.31 61 ASN B CA 1
ATOM 1179 C C . ASN B 1 61 ? -3.373 11.008 -0.981 1 97.31 61 ASN B C 1
ATOM 1181 O O . ASN B 1 61 ? -3.389 12.172 -0.562 1 97.31 61 ASN B O 1
ATOM 1185 N N . GLU B 1 62 ? -4.379 10.414 -1.468 1 98.12 62 GLU B N 1
ATOM 1186 C CA . GLU B 1 62 ? -5.684 11.07 -1.463 1 98.12 62 GLU B CA 1
ATOM 1187 C C . GLU B 1 62 ? -6.133 11.398 -0.041 1 98.12 62 GLU B C 1
ATOM 1189 O O . GLU B 1 62 ? -6.625 12.492 0.221 1 98.12 62 GLU B O 1
ATOM 1194 N N . LEU B 1 63 ? -5.938 10.469 0.811 1 98.31 63 LEU B N 1
ATOM 1195 C CA . LEU B 1 63 ? -6.289 10.688 2.209 1 98.31 63 LEU B CA 1
ATOM 1196 C C . LEU B 1 63 ? -5.453 11.82 2.807 1 98.31 63 LEU B C 1
ATOM 1198 O O . LEU B 1 63 ? -5.965 12.633 3.574 1 98.31 63 LEU B O 1
ATOM 1202 N N . GLU B 1 64 ? -4.195 11.797 2.504 1 98.06 64 GLU B N 1
ATOM 1203 C CA . GLU B 1 64 ? -3.314 12.852 2.994 1 98.06 64 GLU B CA 1
ATOM 1204 C C . GLU B 1 64 ? -3.791 14.227 2.533 1 98.06 64 GLU B C 1
ATOM 1206 O O . GLU B 1 64 ? -3.816 15.172 3.318 1 98.06 64 GLU B O 1
ATOM 1211 N N . GLU B 1 65 ? -4.18 14.32 1.32 1 98.06 65 GLU B N 1
ATOM 1212 C CA . GLU B 1 65 ? -4.691 15.578 0.79 1 98.06 65 GLU B CA 1
ATOM 1213 C C . GLU B 1 65 ? -5.984 15.984 1.491 1 98.06 65 GLU B C 1
ATOM 1215 O O . GLU B 1 65 ? -6.156 17.141 1.869 1 98.06 65 GLU B O 1
ATOM 1220 N N . ARG B 1 66 ? -6.871 15.062 1.627 1 97.31 66 ARG B N 1
ATOM 1221 C CA . ARG B 1 66 ? -8.133 15.336 2.305 1 97.31 66 ARG B CA 1
ATOM 1222 C C . ARG B 1 66 ? -7.895 15.805 3.736 1 97.31 66 ARG B C 1
ATOM 1224 O O . ARG B 1 66 ? -8.586 16.703 4.227 1 97.31 66 ARG B O 1
ATOM 1231 N N . LEU B 1 67 ? -6.977 15.195 4.379 1 97.31 67 LEU B N 1
ATOM 1232 C CA . LEU B 1 67 ? -6.633 15.578 5.746 1 97.31 67 LEU B CA 1
ATOM 1233 C C . LEU B 1 67 ? -6.094 17 5.789 1 97.31 67 LEU B C 1
ATOM 1235 O O . LEU B 1 67 ? -6.449 17.781 6.68 1 97.31 67 LEU B O 1
ATOM 1239 N N . GLU B 1 68 ? -5.23 17.312 4.848 1 96.5 68 GLU B N 1
ATOM 1240 C CA . GLU B 1 68 ? -4.688 18.656 4.773 1 96.5 68 GLU B CA 1
ATOM 1241 C C . GLU B 1 68 ? -5.797 19.703 4.617 1 96.5 68 GLU B C 1
ATOM 1243 O O . GLU B 1 68 ? -5.789 20.719 5.293 1 96.5 68 GLU B O 1
ATOM 1248 N N . VAL B 1 69 ? -6.758 19.406 3.785 1 94.88 69 VAL B N 1
ATOM 1249 C CA . VAL B 1 69 ? -7.879 20.312 3.549 1 94.88 69 VAL B CA 1
ATOM 1250 C C . VAL B 1 69 ? -8.719 20.438 4.816 1 94.88 69 VAL B C 1
ATOM 1252 O O . VAL B 1 69 ? -9.117 21.547 5.199 1 94.88 69 VAL B O 1
ATOM 1255 N N . ALA B 1 70 ? -8.977 19.312 5.5 1 92.88 70 ALA B N 1
ATOM 1256 C CA . ALA B 1 70 ? -9.781 19.312 6.723 1 92.88 70 ALA B CA 1
ATOM 1257 C C . ALA B 1 70 ? -9.117 20.141 7.816 1 92.88 70 ALA B C 1
ATOM 1259 O O . ALA B 1 70 ? -9.789 20.906 8.523 1 92.88 70 ALA B O 1
ATOM 1260 N N . ILE B 1 71 ? -7.887 20.094 7.922 1 92.5 71 ILE B N 1
ATOM 1261 C CA . ILE B 1 71 ? -7.137 20.828 8.938 1 92.5 71 ILE B CA 1
ATOM 1262 C C . ILE B 1 71 ? -7.168 22.312 8.633 1 92.5 71 ILE B C 1
ATOM 1264 O O . ILE B 1 71 ? -7.367 23.141 9.531 1 92.5 71 ILE B O 1
ATOM 1268 N N . ALA B 1 72 ? -7.051 22.625 7.398 1 90.56 72 ALA B N 1
ATOM 1269 C CA . ALA B 1 72 ? -7.078 24.016 6.984 1 90.56 72 ALA B CA 1
ATOM 1270 C C . ALA B 1 72 ? -8.445 24.641 7.25 1 90.56 72 ALA B C 1
ATOM 1272 O O . ALA B 1 72 ? -8.531 25.812 7.629 1 90.56 72 ALA B O 1
ATOM 1273 N N . SER B 1 73 ? -9.469 23.969 7.113 1 85.69 73 SER B N 1
ATOM 1274 C CA . SER B 1 73 ? -10.828 24.469 7.297 1 85.69 73 SER B CA 1
ATOM 1275 C C . SER B 1 73 ? -11.125 24.734 8.766 1 85.69 73 SER B C 1
ATOM 1277 O O . SER B 1 73 ? -11.922 25.625 9.102 1 85.69 73 SER B O 1
ATOM 1279 N N . THR B 1 74 ? -10.586 23.891 9.656 1 82.81 74 THR B N 1
ATOM 1280 C CA . THR B 1 74 ? -10.773 24.094 11.086 1 82.81 74 THR B CA 1
ATOM 1281 C C . THR B 1 74 ? -10.156 25.422 11.523 1 82.81 74 THR B C 1
ATOM 1283 O O . THR B 1 74 ? -10.742 26.141 12.336 1 82.81 74 THR B O 1
ATOM 1286 N N . TYR B 1 75 ? -9.117 25.75 10.961 1 79 75 TYR B N 1
ATOM 1287 C CA . TYR B 1 75 ? -8.445 27.016 11.305 1 79 75 TYR B CA 1
ATOM 1288 C C . TYR B 1 75 ? -9.242 28.203 10.797 1 79 75 TYR B C 1
ATOM 1290 O O . TYR B 1 75 ? -9.375 29.219 11.5 1 79 75 TYR B O 1
ATOM 1298 N N . ASP B 1 76 ? -9.773 28.047 9.672 1 77 76 ASP B N 1
ATOM 1299 C CA . ASP B 1 76 ? -10.562 29.125 9.086 1 77 76 ASP B CA 1
ATOM 1300 C C . ASP B 1 76 ? -11.867 29.328 9.844 1 77 76 ASP B C 1
ATOM 1302 O O . ASP B 1 76 ? -12.281 30.469 10.094 1 77 76 ASP B O 1
ATOM 1306 N N . GLY B 1 77 ? -12.484 28.281 10.25 1 67.75 77 GLY B N 1
ATOM 1307 C CA . GLY B 1 77 ? -13.719 28.406 11.016 1 67.75 77 GLY B CA 1
ATOM 1308 C C . GLY B 1 77 ? -13.508 29.016 12.383 1 67.75 77 GLY B C 1
ATOM 1309 O O . GLY B 1 77 ? -14.375 29.75 12.883 1 67.75 77 GLY B O 1
ATOM 1310 N N . ARG B 1 78 ? -12.508 28.828 13.055 1 68.56 78 ARG B N 1
ATOM 1311 C CA . ARG B 1 78 ? -12.203 29.375 14.375 1 68.56 78 ARG B CA 1
ATOM 1312 C C . ARG B 1 78 ? -11.922 30.875 14.281 1 68.56 78 ARG B C 1
ATOM 1314 O O . ARG B 1 78 ? -12.344 31.641 15.148 1 68.56 78 ARG B O 1
ATOM 1321 N N . VAL B 1 79 ? -11.359 31.234 13.227 1 67.06 79 VAL B N 1
ATOM 1322 C CA . VAL B 1 79 ? -11.055 32.656 13.031 1 67.06 79 VAL B CA 1
ATOM 1323 C C . VAL B 1 79 ? -12.352 33.438 12.828 1 67.06 79 VAL B C 1
ATOM 1325 O O . VAL B 1 79 ? -12.516 34.531 13.375 1 67.06 79 VAL B O 1
ATOM 1328 N N . LEU B 1 80 ? -13.336 32.781 12.164 1 66.94 80 LEU B N 1
ATOM 1329 C CA . LEU B 1 80 ? -14.609 33.469 11.914 1 66.94 80 LEU B CA 1
ATOM 1330 C C . LEU B 1 80 ? -15.414 33.594 13.203 1 66.94 80 LEU B C 1
ATOM 1332 O O . LEU B 1 80 ? -16.109 34.59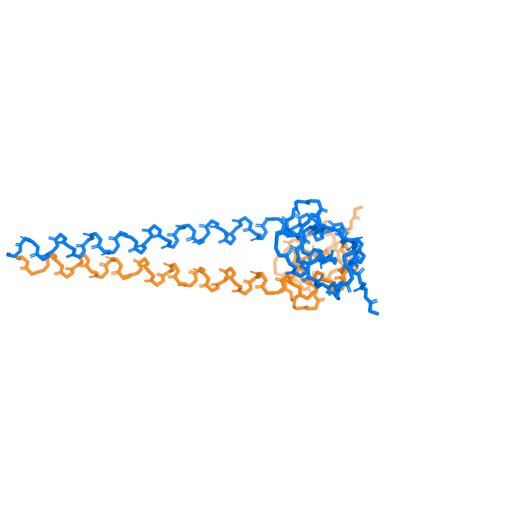4 13.406 1 66.94 80 LEU B O 1
ATOM 1336 N N . CYS B 1 81 ? -15.359 32.75 14.141 1 65.31 81 CYS B N 1
ATOM 1337 C CA . CYS B 1 81 ? -16.078 32.812 15.406 1 65.31 81 CYS B CA 1
ATOM 1338 C C . CYS B 1 81 ? -15.477 33.875 16.312 1 65.31 81 CYS B C 1
ATOM 1340 O O . CYS B 1 81 ? -16.188 34.531 17.094 1 65.31 81 CYS B O 1
ATOM 1342 N N . PHE B 1 82 ? -14.164 34.156 16.266 1 63.47 82 PHE B N 1
ATOM 1343 C CA . PHE B 1 82 ? -13.516 35.156 17.109 1 63.47 82 PHE B CA 1
ATOM 1344 C C . PHE B 1 82 ? -13.789 36.562 16.609 1 63.47 82 PHE B C 1
ATOM 1346 O O . PHE B 1 82 ? -13.852 37.5 17.391 1 63.47 82 PHE B O 1
ATOM 1353 N N . VAL B 1 83 ? -14.023 36.812 15.375 1 64.38 83 VAL B N 1
ATOM 1354 C CA . VAL B 1 83 ? -14.211 38.156 14.836 1 64.38 83 VAL B CA 1
ATOM 1355 C C . VAL B 1 83 ? -15.664 38.594 15.008 1 64.38 83 VAL B C 1
ATOM 1357 O O . VAL B 1 83 ? -15.977 39.781 14.953 1 64.38 83 VAL B O 1
ATOM 1360 N N . GLU B 1 84 ? -16.547 37.688 15.023 1 52.44 84 GLU B N 1
ATOM 1361 C CA . GLU B 1 84 ? -17.938 38.094 15.188 1 52.44 84 GLU B CA 1
ATOM 1362 C C . GLU B 1 84 ? -18.266 38.344 16.656 1 52.44 84 GLU B C 1
ATOM 1364 O O . GLU B 1 84 ? -19.406 38.656 17 1 52.44 84 GLU B O 1
ATOM 1369 N N . MET B 1 85 ? -17.312 38.281 17.531 1 42.75 85 MET B N 1
ATOM 1370 C CA . MET B 1 85 ? -17.578 38.781 18.875 1 42.75 85 MET B CA 1
ATOM 1371 C C . MET B 1 85 ? -17.172 40.25 19 1 42.75 85 MET B C 1
ATOM 1373 O O . MET B 1 85 ? -16.141 40.656 18.469 1 42.75 85 MET B O 1
#

Sequence (170 aa):
MVRCWCGKQAITRTSWTSANPGRRFYCCPDEGSSFRWIGWYDPEMCARSRMIIPGLLRGRNELEERLEVAIASTYDGRVLCFVEMMVRCWCGKQAITRTSWTSANPGRRFYCCPDEGSSFRWIGWYDPEMCARSRMIIPGLLRGRNELEERLEVAIASTYDGRVLCFVEM

Secondary structure (DSSP, 8-state):
--B-TTSSBPEEEE--SSSSTT-EEEE-S-TT-S----EESS-PPPHHHHHHHHHHHHHHHHHHHHHHHHHHHHHHHHHHHHHT-/--B-TTSSBPEEEE--SSSSTT-EEEE-S-TT-S----EESS-PPPHHHHHHHHHHHHHHHHHHHHHHHHHHHHHHHHHHHHHT-